Protein AF-R0LA01-F1 (afdb_monomer_lite)

pLDDT: mean 82.59, std 14.39, range [43.78, 97.62]

Secondary structure (DSSP, 8-state):
-----PPPPPSEE--SSS--EE-GGGTTTEEEEEETTEEEEEE-S--GGG-EEEEEEEE-TT-S-EEEEEEEEEE----

Radius of gyration: 13.81 Å; chains: 1; bounding box: 26×38×41 Å

InterPro domains:
  IPR013783 Immunoglobulin-like fold [G3DSA:2.60.40.10] (2-79)
  IPR036179 Immunoglobulin-like domain superfamily [SSF48726] (5-78)
  IPR039090 T-cell antigen CD7 [PTHR15343] (1-78)

Organism: Anas platyrhynchos (NCBI:txid8839)

Foldseek 3Di:
DDDPPDPDDDAWDDDPPDDIDGDPVQPPQWDWDDDPPDIDIGGHPDDQVNFDWAWDWDDDPPDPDTPTPPDTDGDGDDD

Sequence (79 aa):
LLKTHKQPEGVLCVSSQKALEIFPVFANRLEYSKEEKKLVITLHNLQQSDNDVYVCAAVLNNSFLFSVSQRGTMVMVKG

Structure (mmCIF, N/CA/C/O backbone):
data_AF-R0LA01-F1
#
_entry.id   AF-R0LA01-F1
#
loop_
_atom_site.group_PDB
_atom_site.id
_atom_site.type_symbol
_atom_site.label_atom_id
_atom_site.label_alt_id
_atom_site.label_comp_id
_atom_site.label_asym_id
_atom_site.label_entity_id
_atom_site.label_seq_id
_atom_site.pdbx_PDB_ins_code
_atom_site.Cartn_x
_atom_site.Cartn_y
_atom_site.Cartn_z
_atom_site.occupancy
_atom_site.B_iso_or_equiv
_atom_site.auth_seq_id
_atom_site.auth_comp_id
_atom_site.auth_asym_id
_atom_site.auth_atom_id
_atom_site.pdbx_PDB_model_num
ATOM 1 N N . LEU A 1 1 ? -2.772 -29.281 -9.236 1.00 45.53 1 LEU A N 1
ATOM 2 C CA . LEU A 1 1 ? -3.387 -28.338 -8.271 1.00 45.53 1 LEU A CA 1
ATOM 3 C C . LEU A 1 1 ? -3.818 -27.091 -9.031 1.00 45.53 1 LEU A C 1
ATOM 5 O O . LEU A 1 1 ? -2.955 -26.352 -9.488 1.00 45.53 1 LEU A O 1
ATOM 9 N N . LEU A 1 2 ? -5.124 -26.902 -9.235 1.00 43.78 2 LEU A N 1
ATOM 10 C CA . LEU A 1 2 ? -5.678 -25.675 -9.812 1.00 43.78 2 LEU A CA 1
ATOM 11 C C . LEU A 1 2 ? -5.534 -24.555 -8.774 1.00 43.78 2 LEU A C 1
ATOM 13 O O . LEU A 1 2 ? -6.216 -24.569 -7.754 1.00 43.78 2 LEU A O 1
ATOM 17 N N . LYS A 1 3 ? -4.606 -23.622 -9.000 1.00 52.16 3 LYS A N 1
ATOM 18 C CA . LYS A 1 3 ? -4.561 -22.365 -8.252 1.00 52.16 3 LYS A CA 1
ATOM 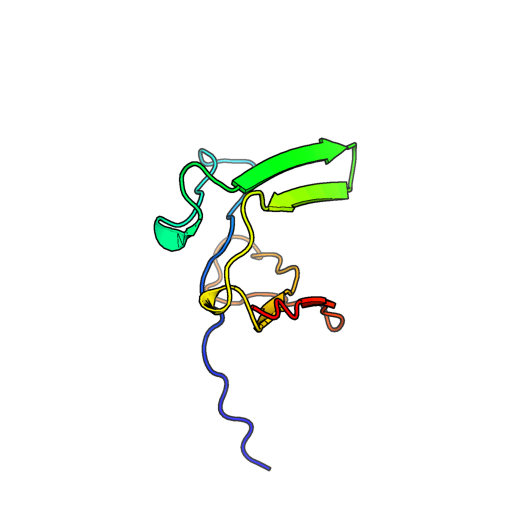19 C C . LYS A 1 3 ? -5.585 -21.439 -8.891 1.00 52.16 3 LYS A C 1
ATOM 21 O O . LYS A 1 3 ? -5.391 -21.003 -10.022 1.00 52.16 3 LYS A O 1
ATOM 26 N N . THR A 1 4 ? -6.684 -21.170 -8.199 1.00 51.38 4 THR A N 1
ATOM 27 C CA . THR A 1 4 ? -7.638 -20.147 -8.625 1.00 51.38 4 THR A CA 1
ATOM 28 C C . THR A 1 4 ? -6.919 -18.804 -8.540 1.00 51.38 4 THR A C 1
ATOM 30 O O . THR A 1 4 ? -6.681 -18.289 -7.450 1.00 51.38 4 THR A O 1
ATOM 33 N N . HIS A 1 5 ? -6.493 -18.266 -9.682 1.00 55.97 5 HIS A N 1
ATOM 34 C CA . HIS A 1 5 ? -5.934 -16.921 -9.757 1.00 55.97 5 HIS A CA 1
ATOM 35 C C . HIS A 1 5 ? -7.072 -15.923 -9.508 1.00 55.97 5 HIS A C 1
ATOM 37 O O . HIS A 1 5 ? -7.723 -15.477 -10.449 1.00 55.97 5 HIS A O 1
ATOM 43 N N . LYS A 1 6 ? -7.357 -15.597 -8.238 1.00 67.81 6 LYS A N 1
ATOM 44 C CA . LYS A 1 6 ? -8.169 -14.416 -7.923 1.00 67.81 6 LYS A CA 1
ATOM 45 C C . LYS A 1 6 ? -7.348 -13.206 -8.367 1.00 67.81 6 LYS A C 1
ATOM 47 O O . LYS A 1 6 ? -6.182 -13.083 -7.990 1.00 67.81 6 LYS A O 1
ATOM 52 N N . GLN A 1 7 ? -7.924 -12.368 -9.221 1.00 66.50 7 GLN A N 1
ATOM 53 C CA . GLN A 1 7 ? -7.272 -11.133 -9.633 1.00 66.50 7 GLN A CA 1
ATOM 54 C C . GLN A 1 7 ? -7.048 -10.267 -8.381 1.00 66.50 7 GLN A C 1
ATOM 56 O O . GLN A 1 7 ? -8.001 -10.089 -7.617 1.00 66.50 7 GLN A O 1
ATOM 61 N N . PRO A 1 8 ? -5.820 -9.778 -8.130 1.00 74.06 8 PRO A N 1
ATOM 62 C CA . PRO A 1 8 ? -5.563 -8.891 -7.005 1.00 74.06 8 PRO A CA 1
ATOM 63 C C . PRO A 1 8 ? -6.416 -7.628 -7.116 1.00 74.06 8 PRO A C 1
ATOM 65 O O . PRO A 1 8 ? -6.569 -7.075 -8.209 1.00 74.06 8 PRO A O 1
ATOM 68 N N . GLU A 1 9 ? -6.949 -7.168 -5.989 1.00 86.56 9 GLU A N 1
ATOM 69 C CA . GLU A 1 9 ? -7.614 -5.871 -5.915 1.00 86.56 9 GLU A CA 1
ATOM 70 C C . GLU A 1 9 ? -6.561 -4.756 -5.957 1.00 86.56 9 GLU A C 1
ATOM 72 O O . GLU A 1 9 ? -5.459 -4.880 -5.415 1.00 86.56 9 GLU A O 1
ATOM 77 N N . GLY A 1 10 ? -6.870 -3.679 -6.675 1.00 88.12 10 GLY A N 1
ATOM 78 C CA . GLY A 1 10 ? -5.949 -2.564 -6.828 1.00 88.12 10 GLY A CA 1
ATOM 79 C C . GLY A 1 10 ? -5.859 -1.730 -5.553 1.00 88.12 10 GLY A C 1
ATOM 80 O O . GLY A 1 10 ? -6.873 -1.403 -4.945 1.00 88.12 10 GLY A O 1
ATOM 81 N N . VAL A 1 11 ? -4.635 -1.360 -5.175 1.00 92.62 11 VAL A N 1
ATOM 82 C CA . VAL A 1 11 ? -4.360 -0.445 -4.054 1.00 92.62 11 VAL A CA 1
ATOM 83 C C . VAL A 1 11 ? -3.902 0.911 -4.591 1.00 92.62 11 VAL A C 1
ATOM 85 O O . VAL A 1 11 ? -4.523 1.945 -4.347 1.00 92.62 11 VAL A O 1
ATOM 88 N N . LEU A 1 12 ? -2.834 0.881 -5.390 1.00 91.50 12 LEU A N 1
ATOM 89 C CA . LEU A 1 12 ? -2.210 2.029 -6.036 1.00 91.50 12 LEU A CA 1
ATOM 90 C C . LEU A 1 12 ? -1.669 1.603 -7.404 1.00 91.50 12 LEU A C 1
ATOM 92 O O . LEU A 1 12 ? -0.966 0.595 -7.497 1.00 91.50 12 LEU A O 1
ATOM 96 N N . CYS A 1 13 ? -1.933 2.387 -8.449 1.00 87.50 13 CYS A N 1
ATOM 97 C CA . CYS A 1 13 ? -1.277 2.251 -9.746 1.00 87.50 13 CYS A CA 1
ATOM 98 C C . CYS A 1 13 ? -0.422 3.490 -10.040 1.00 87.50 13 CYS A C 1
ATOM 100 O O . CYS A 1 13 ? -0.912 4.621 -10.033 1.00 87.50 13 CYS A O 1
ATOM 102 N N . VAL A 1 14 ? 0.864 3.268 -10.323 1.00 81.56 14 VAL A N 1
ATOM 103 C CA . VAL A 1 14 ? 1.810 4.314 -10.731 1.00 81.56 14 VAL A CA 1
ATOM 104 C C . VAL A 1 14 ? 2.287 4.000 -12.145 1.00 81.56 14 VAL A C 1
ATOM 106 O O . VAL A 1 14 ? 2.883 2.952 -12.385 1.00 81.56 14 VAL A O 1
ATOM 109 N N . SER A 1 15 ? 2.049 4.914 -13.084 1.00 77.25 15 SER A N 1
ATOM 110 C CA . SER A 1 15 ? 2.526 4.820 -14.466 1.00 77.25 15 SER A CA 1
ATOM 111 C C . SER A 1 15 ? 3.471 5.978 -14.775 1.00 77.25 15 SER A C 1
ATOM 113 O O . SER A 1 15 ? 3.337 7.061 -14.217 1.00 77.25 15 SER A O 1
ATOM 115 N N . SER A 1 16 ? 4.426 5.769 -15.684 1.00 71.19 16 SER A N 1
ATOM 116 C CA . SER A 1 16 ? 5.241 6.864 -16.226 1.00 71.19 16 SER A CA 1
ATOM 117 C C . SER A 1 16 ? 4.471 7.759 -17.202 1.00 71.19 16 SER A C 1
ATOM 119 O O . SER A 1 16 ? 4.914 8.871 -17.469 1.00 71.19 16 SER A O 1
ATOM 121 N N . GLN A 1 17 ? 3.355 7.272 -17.754 1.00 68.56 17 GLN A N 1
ATOM 122 C CA . GLN A 1 17 ? 2.595 7.944 -18.815 1.00 68.56 17 GLN A CA 1
ATOM 123 C C . GLN A 1 17 ? 1.231 8.464 -18.353 1.00 68.56 17 GLN A C 1
ATOM 125 O O . GLN A 1 17 ? 0.701 9.394 -18.955 1.00 68.56 17 GLN A O 1
ATOM 130 N N . LYS A 1 18 ? 0.638 7.858 -17.319 1.00 66.00 18 LYS A N 1
ATOM 131 C CA . LYS A 1 18 ? -0.664 8.262 -16.772 1.00 66.00 18 LYS A CA 1
ATOM 132 C C . LYS A 1 18 ? -0.511 8.909 -15.403 1.00 66.00 18 LYS A C 1
ATOM 134 O O . LYS A 1 18 ? 0.463 8.659 -14.696 1.00 66.00 18 LYS A O 1
ATOM 139 N N . ALA A 1 19 ? -1.518 9.698 -15.034 1.00 67.88 19 ALA A N 1
ATOM 140 C CA . ALA A 1 19 ? -1.687 10.147 -13.663 1.00 67.88 19 ALA A CA 1
ATOM 141 C C . ALA A 1 19 ? -1.775 8.942 -12.710 1.00 67.88 19 ALA A C 1
ATOM 143 O O . ALA A 1 19 ? -2.232 7.861 -13.085 1.00 67.88 19 ALA A O 1
ATOM 144 N N . LEU A 1 20 ? -1.314 9.161 -11.484 1.00 84.62 20 LEU A N 1
ATOM 145 C CA . LEU A 1 20 ? -1.480 8.252 -10.358 1.00 84.62 20 LEU A CA 1
ATOM 146 C C . LEU A 1 20 ? -2.954 7.865 -10.172 1.00 84.62 20 L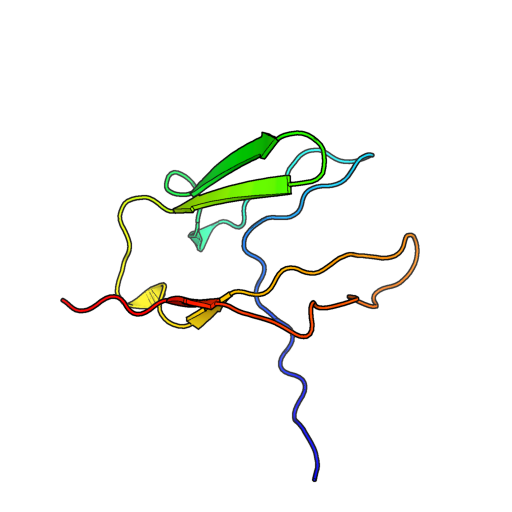EU A C 1
ATOM 148 O O . LEU A 1 20 ? -3.818 8.740 -10.190 1.00 84.62 20 LEU A O 1
ATOM 152 N N . GLU A 1 21 ? -3.220 6.590 -9.892 1.00 89.06 21 GLU A N 1
ATOM 153 C CA . GLU A 1 21 ? -4.546 6.117 -9.489 1.00 89.06 21 GLU A CA 1
ATOM 154 C C . GLU A 1 21 ? -4.476 5.460 -8.102 1.00 89.06 21 GLU A C 1
ATOM 156 O O . GLU A 1 21 ? -3.880 4.394 -7.936 1.00 89.06 21 GLU A O 1
ATOM 161 N N . ILE A 1 22 ? -5.071 6.112 -7.097 1.00 92.69 22 ILE A N 1
ATOM 162 C CA . ILE A 1 22 ? -5.348 5.519 -5.780 1.00 92.69 22 ILE A CA 1
ATOM 163 C C . ILE A 1 22 ? -6.752 4.923 -5.848 1.00 92.69 22 ILE A C 1
ATOM 165 O O . ILE A 1 22 ? -7.701 5.622 -6.209 1.00 92.69 22 ILE A O 1
ATOM 169 N N . PHE A 1 23 ? -6.901 3.647 -5.493 1.00 92.88 23 PHE A N 1
ATOM 170 C CA . PHE A 1 23 ? -8.204 2.990 -5.560 1.00 92.88 23 PHE A CA 1
ATOM 171 C C . PHE A 1 23 ? -9.157 3.527 -4.476 1.00 92.88 23 PHE A C 1
ATOM 173 O O . PHE A 1 23 ? -8.709 3.809 -3.361 1.00 92.88 23 PHE A O 1
ATOM 180 N N . PRO A 1 24 ? -10.475 3.642 -4.751 1.00 94.19 24 PRO A N 1
ATOM 181 C CA . PRO A 1 24 ? -11.409 4.371 -3.886 1.00 94.19 24 PRO A CA 1
ATOM 182 C C . PRO A 1 24 ? -11.437 3.931 -2.417 1.00 94.19 24 PRO A C 1
ATOM 184 O O . PRO A 1 24 ? -11.570 4.771 -1.534 1.00 94.19 24 PRO A O 1
ATOM 187 N N . VAL A 1 25 ? -11.262 2.636 -2.133 1.00 94.50 25 VAL A N 1
ATOM 188 C CA . VAL A 1 25 ? -11.269 2.093 -0.757 1.00 94.50 25 VAL A CA 1
ATOM 189 C C . VAL A 1 25 ? -10.080 2.571 0.096 1.00 94.50 25 VAL A C 1
ATOM 191 O O . VAL A 1 25 ? -10.133 2.547 1.327 1.00 94.50 25 VAL A O 1
ATOM 194 N N . PHE A 1 26 ? -9.023 3.059 -0.556 1.00 95.81 26 PHE A N 1
ATOM 195 C CA . PHE A 1 26 ? -7.827 3.622 0.069 1.00 95.81 26 PHE A CA 1
ATOM 196 C C . PHE A 1 26 ? -7.762 5.153 -0.044 1.00 95.81 26 PHE A C 1
ATOM 198 O O . PHE A 1 26 ? -6.820 5.772 0.461 1.00 95.81 26 PHE A O 1
ATOM 205 N N . ALA A 1 27 ? -8.752 5.783 -0.688 1.00 92.44 27 ALA A N 1
ATOM 206 C CA . ALA A 1 27 ? -8.793 7.229 -0.852 1.00 92.44 27 ALA A CA 1
ATOM 207 C C . ALA A 1 27 ? -8.755 7.937 0.512 1.00 92.44 27 ALA A C 1
ATOM 209 O O . ALA A 1 27 ? -9.347 7.479 1.490 1.00 92.44 27 ALA A O 1
ATOM 210 N N . ASN A 1 28 ? -8.040 9.062 0.577 1.00 94.81 28 ASN A N 1
ATOM 211 C CA . ASN A 1 28 ? -7.842 9.885 1.780 1.00 94.81 28 ASN A CA 1
ATOM 212 C C . ASN A 1 28 ? -7.098 9.208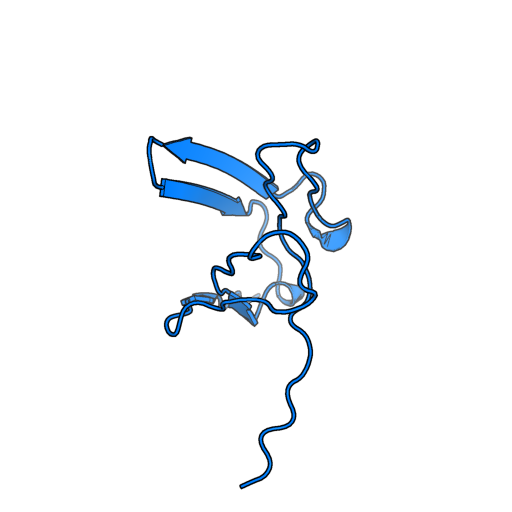 2.948 1.00 94.81 28 ASN A C 1
ATOM 214 O O . ASN A 1 28 ? -6.907 9.842 3.983 1.00 94.81 28 ASN A O 1
ATOM 218 N N . ARG A 1 29 ? -6.675 7.946 2.808 1.00 97.00 29 ARG A N 1
ATOM 219 C CA . ARG A 1 29 ? -5.882 7.222 3.815 1.00 97.00 29 ARG A CA 1
ATOM 220 C C . ARG A 1 29 ? -4.530 6.755 3.291 1.00 97.00 29 ARG A C 1
ATOM 222 O O . ARG A 1 29 ? -3.649 6.467 4.090 1.00 97.00 29 ARG A O 1
ATOM 229 N N . LEU A 1 30 ? -4.361 6.658 1.975 1.00 96.19 30 LEU A N 1
ATOM 230 C CA . LEU A 1 30 ? -3.122 6.210 1.357 1.00 96.19 30 LEU A CA 1
ATOM 231 C C . LEU A 1 30 ? -2.301 7.387 0.836 1.00 96.19 30 LEU A C 1
ATOM 233 O O . LEU A 1 30 ? -2.762 8.178 0.016 1.00 96.19 30 LEU A O 1
ATOM 237 N N . GLU A 1 31 ? -1.053 7.437 1.276 1.00 94.75 31 GLU A N 1
ATOM 238 C CA . GLU A 1 31 ? -0.003 8.293 0.744 1.00 94.75 31 GLU A CA 1
ATOM 239 C C . GLU A 1 31 ? 1.064 7.434 0.067 1.00 94.75 31 GLU A C 1
ATOM 241 O O . GLU A 1 31 ? 1.233 6.247 0.365 1.00 94.75 31 GLU A O 1
ATOM 246 N N . TYR A 1 32 ? 1.813 8.039 -0.848 1.00 91.44 32 TYR A N 1
ATOM 247 C CA . TYR A 1 32 ? 2.936 7.374 -1.488 1.00 91.44 32 TYR A CA 1
ATOM 248 C C . TYR A 1 32 ? 4.085 8.350 -1.718 1.00 91.44 32 TYR A C 1
ATOM 250 O O . TYR A 1 32 ? 3.878 9.547 -1.928 1.00 91.44 32 TYR A O 1
ATOM 258 N N . SER A 1 33 ? 5.300 7.819 -1.737 1.00 89.62 33 SER A N 1
ATOM 259 C CA . SER A 1 33 ? 6.486 8.535 -2.192 1.00 89.62 33 SER A CA 1
ATOM 260 C C . SER A 1 33 ? 7.309 7.647 -3.121 1.00 89.62 33 SER A C 1
ATOM 262 O O . SER A 1 33 ? 7.291 6.415 -3.037 1.00 89.62 33 SER A O 1
ATOM 264 N N . LYS A 1 34 ? 8.024 8.279 -4.053 1.00 86.94 34 LYS A N 1
ATOM 265 C CA . LYS A 1 34 ? 8.976 7.598 -4.929 1.00 86.94 34 LYS A CA 1
ATOM 266 C C . LYS A 1 34 ? 10.388 8.016 -4.544 1.00 86.94 34 LYS A C 1
ATOM 268 O O . LYS A 1 34 ? 10.813 9.129 -4.835 1.00 86.94 34 LYS A O 1
ATOM 273 N N . GLU A 1 35 ? 11.103 7.098 -3.913 1.00 87.25 35 GLU A N 1
ATOM 274 C CA . GLU A 1 35 ? 12.498 7.240 -3.504 1.00 87.25 35 GLU A CA 1
ATOM 275 C C . GLU A 1 35 ? 13.362 6.475 -4.513 1.00 87.25 35 GLU A C 1
ATOM 277 O O . GLU A 1 35 ? 13.523 5.261 -4.418 1.00 87.25 35 GLU A O 1
ATOM 282 N N . GLU A 1 36 ? 13.877 7.159 -5.537 1.00 85.56 36 GLU A N 1
ATOM 283 C CA . GLU A 1 36 ? 14.654 6.538 -6.623 1.00 85.56 36 GLU A CA 1
ATOM 284 C C . GLU A 1 36 ? 13.917 5.361 -7.313 1.00 85.56 36 GLU A C 1
ATOM 286 O O . GLU A 1 36 ? 12.988 5.563 -8.103 1.00 85.56 36 GLU A O 1
ATOM 291 N N . LYS A 1 37 ? 14.347 4.119 -7.030 1.00 83.75 37 LYS A N 1
ATOM 292 C CA . LYS A 1 37 ? 13.797 2.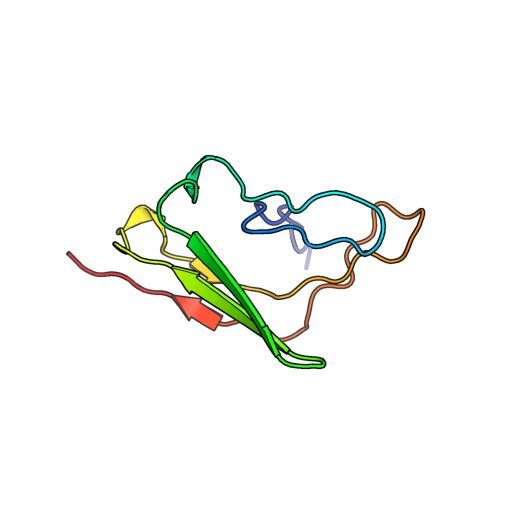850 -7.540 1.00 83.75 37 LYS A CA 1
ATOM 293 C C . LYS A 1 37 ? 12.812 2.187 -6.568 1.00 83.75 37 LYS A C 1
ATOM 295 O O . LYS A 1 37 ? 12.362 1.073 -6.825 1.00 83.75 37 LYS A O 1
ATOM 300 N N . LYS A 1 38 ? 12.488 2.846 -5.457 1.00 86.44 38 LYS A N 1
ATOM 301 C CA . LYS A 1 38 ? 11.611 2.355 -4.397 1.00 86.44 38 LYS A CA 1
ATOM 302 C C . LYS A 1 38 ? 10.317 3.163 -4.389 1.00 86.44 38 LYS A C 1
ATOM 304 O O . LYS A 1 38 ? 10.328 4.390 -4.366 1.00 86.44 38 LYS A O 1
ATOM 309 N N . LEU A 1 39 ? 9.196 2.452 -4.405 1.00 86.88 39 LEU A N 1
ATOM 310 C CA . LEU A 1 39 ? 7.884 3.016 -4.117 1.00 86.88 39 LEU A CA 1
ATOM 311 C C . LEU A 1 39 ? 7.588 2.747 -2.642 1.00 86.88 39 LEU A C 1
ATOM 313 O O . LEU A 1 39 ? 7.593 1.591 -2.220 1.00 86.88 39 LEU A O 1
ATOM 317 N N . VAL A 1 40 ? 7.369 3.803 -1.868 1.00 91.50 40 VAL A N 1
ATOM 318 C CA . VAL A 1 40 ? 6.926 3.710 -0.477 1.00 91.50 40 VAL A CA 1
ATOM 319 C C . VAL A 1 40 ? 5.442 4.022 -0.448 1.00 91.50 40 VAL A C 1
ATOM 321 O O . VAL A 1 40 ? 5.005 5.003 -1.043 1.00 91.50 40 VAL A O 1
ATOM 324 N N . ILE A 1 41 ? 4.677 3.168 0.222 1.00 93.31 41 ILE A N 1
ATOM 325 C CA . ILE A 1 41 ? 3.241 3.335 0.426 1.00 93.31 41 ILE A CA 1
ATOM 326 C C . ILE A 1 41 ? 3.022 3.445 1.930 1.00 93.31 41 ILE A C 1
ATOM 328 O O . ILE A 1 41 ? 3.457 2.568 2.679 1.00 93.31 41 ILE A O 1
ATOM 332 N N . THR A 1 42 ? 2.338 4.502 2.351 1.00 95.88 42 THR A N 1
ATOM 333 C CA . THR A 1 42 ? 1.924 4.712 3.737 1.00 95.88 42 THR A CA 1
ATOM 334 C C . THR A 1 42 ? 0.406 4.648 3.784 1.00 95.88 42 THR A C 1
ATOM 336 O O . THR A 1 42 ? -0.270 5.480 3.186 1.00 95.88 42 THR A O 1
ATOM 339 N N . LEU A 1 43 ? -0.138 3.646 4.476 1.00 96.75 43 LEU A N 1
ATOM 340 C CA . LEU A 1 43 ? -1.574 3.515 4.703 1.00 96.75 43 LEU A CA 1
ATOM 341 C C . LEU A 1 43 ? -1.902 3.959 6.131 1.00 96.75 43 LEU A C 1
ATOM 343 O O . LEU A 1 43 ? -1.557 3.287 7.101 1.00 96.75 43 LEU A O 1
ATOM 347 N N . HIS A 1 44 ? -2.555 5.109 6.243 1.00 97.62 44 HIS A N 1
ATOM 348 C CA . HIS A 1 44 ? -3.010 5.702 7.494 1.00 97.62 44 HIS A CA 1
ATOM 349 C C . HIS A 1 44 ? -4.357 5.130 7.928 1.00 97.62 44 HIS A C 1
ATOM 351 O O . HIS A 1 44 ? -5.134 4.631 7.114 1.00 97.62 44 HIS A O 1
ATOM 357 N N . ASN A 1 45 ? -4.664 5.260 9.222 1.00 96.44 45 ASN A N 1
ATOM 358 C CA . ASN A 1 45 ? -5.949 4.852 9.797 1.00 96.44 45 ASN A CA 1
ATOM 359 C C . ASN A 1 45 ? -6.348 3.426 9.363 1.00 96.44 45 ASN A C 1
ATOM 361 O O . ASN A 1 45 ? -7.393 3.237 8.738 1.00 96.44 45 ASN A O 1
ATOM 365 N N . LEU A 1 46 ? -5.453 2.460 9.605 1.00 95.88 46 LEU A N 1
ATOM 366 C CA . LEU A 1 46 ? -5.639 1.046 9.272 1.00 95.88 46 LEU A CA 1
ATOM 367 C C . LEU A 1 46 ? -6.933 0.492 9.883 1.00 95.88 46 LEU A C 1
ATOM 369 O O . LEU A 1 46 ? -7.256 0.767 11.037 1.00 95.88 46 LEU A O 1
ATOM 373 N N . GLN A 1 47 ? -7.647 -0.320 9.111 1.00 95.88 47 GLN A N 1
ATOM 374 C CA . GLN A 1 47 ? -8.932 -0.916 9.473 1.00 95.88 47 GLN A CA 1
ATOM 375 C C . GLN A 1 47 ? -8.851 -2.439 9.375 1.00 95.88 47 GLN A C 1
ATOM 377 O O . GLN A 1 47 ? -8.036 -2.980 8.635 1.00 95.88 47 GLN A O 1
ATOM 382 N N . GLN A 1 48 ? -9.734 -3.157 10.073 1.00 96.38 48 GLN A N 1
ATOM 383 C CA . GLN A 1 48 ? -9.770 -4.625 10.002 1.00 96.38 48 GLN A CA 1
ATOM 384 C C . GLN A 1 48 ? -10.034 -5.151 8.575 1.00 96.38 48 GLN A C 1
ATOM 386 O O . GLN A 1 48 ? -9.618 -6.256 8.238 1.00 96.38 48 GLN A O 1
ATOM 391 N N . SER A 1 49 ? -10.694 -4.360 7.724 1.00 94.25 49 SER A N 1
ATOM 392 C CA . SER A 1 49 ? -10.900 -4.665 6.302 1.00 94.25 49 SER A CA 1
ATOM 393 C C . SER A 1 49 ? -9.633 -4.547 5.450 1.00 94.25 49 SER A C 1
ATOM 395 O O . SER A 1 49 ? -9.631 -5.044 4.332 1.00 94.25 49 SER A O 1
ATOM 397 N N . ASP A 1 50 ? -8.567 -3.923 5.960 1.00 95.31 50 ASP A N 1
ATOM 398 C CA . ASP A 1 50 ? -7.267 -3.826 5.282 1.00 95.31 50 ASP A CA 1
ATOM 399 C C . ASP A 1 50 ? -6.412 -5.103 5.498 1.00 95.31 50 ASP A C 1
ATOM 401 O O . ASP A 1 50 ? -5.237 -5.150 5.142 1.00 95.31 50 ASP A O 1
ATOM 405 N N . ASN A 1 51 ? -6.973 -6.150 6.117 1.00 95.62 51 ASN A N 1
ATOM 406 C CA . ASN A 1 51 ? -6.285 -7.418 6.354 1.00 95.62 51 ASN A CA 1
ATOM 407 C C . ASN A 1 51 ? -6.124 -8.215 5.058 1.00 95.62 51 ASN A C 1
ATOM 409 O O . ASN A 1 51 ? -7.066 -8.873 4.618 1.00 95.62 51 ASN A O 1
ATOM 413 N N . ASP A 1 52 ? -4.921 -8.218 4.489 1.00 94.25 52 ASP A N 1
ATOM 414 C 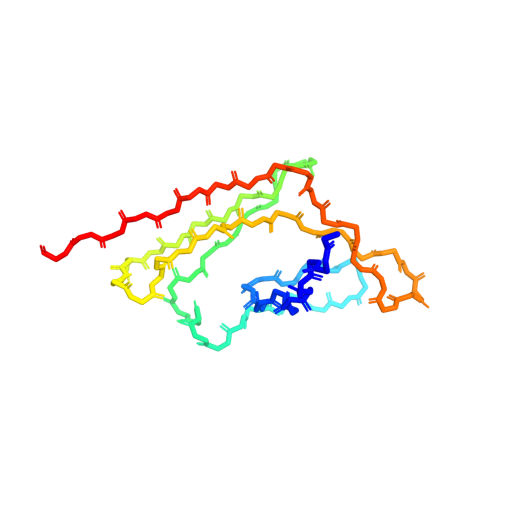CA . ASP A 1 52 ? -4.582 -9.039 3.325 1.00 94.25 52 ASP A CA 1
ATOM 415 C C . ASP A 1 52 ? -3.054 -9.194 3.159 1.00 94.25 52 ASP A C 1
ATOM 417 O O . ASP A 1 52 ? -2.245 -8.700 3.954 1.00 94.25 52 ASP A O 1
ATOM 421 N N . VAL A 1 53 ? -2.643 -9.896 2.104 1.00 92.50 53 VAL A N 1
ATOM 422 C CA . VAL A 1 53 ? -1.271 -9.961 1.611 1.00 92.50 53 VAL A CA 1
ATOM 423 C C . VAL A 1 53 ? -1.083 -8.930 0.500 1.00 92.50 53 VAL A C 1
ATOM 425 O O . VAL A 1 53 ? -1.552 -9.093 -0.624 1.00 92.50 53 VAL A O 1
ATOM 428 N N . TYR A 1 54 ? -0.308 -7.893 0.793 1.00 93.00 54 TYR A N 1
ATOM 429 C CA . TYR A 1 54 ? 0.025 -6.837 -0.153 1.00 93.00 54 TYR A CA 1
ATOM 430 C C . TYR A 1 54 ? 1.224 -7.248 -1.003 1.00 93.00 54 TYR A C 1
ATOM 432 O O . TYR A 1 54 ? 2.267 -7.654 -0.484 1.00 93.00 54 TYR A O 1
ATOM 440 N N . VAL A 1 55 ? 1.094 -7.127 -2.322 1.00 90.62 55 VAL A N 1
ATOM 441 C CA . VAL A 1 55 ? 2.127 -7.505 -3.294 1.00 90.62 55 VAL A CA 1
ATOM 442 C C . VAL A 1 55 ? 2.433 -6.338 -4.225 1.00 90.62 55 VAL A C 1
ATOM 444 O O . VAL A 1 55 ? 1.533 -5.640 -4.685 1.00 90.62 55 VAL A O 1
ATOM 447 N N . CYS A 1 56 ? 3.708 -6.144 -4.554 1.00 87.44 56 CYS A N 1
ATOM 448 C CA . CYS A 1 56 ? 4.083 -5.228 -5.628 1.00 87.44 56 CYS A CA 1
ATOM 449 C C . CYS A 1 56 ? 3.892 -5.931 -6.973 1.00 87.44 56 CYS A C 1
ATOM 451 O O . CYS A 1 56 ? 4.387 -7.043 -7.159 1.00 87.44 56 CYS A O 1
ATOM 453 N N . ALA A 1 57 ? 3.228 -5.282 -7.924 1.00 83.69 57 ALA A N 1
ATOM 454 C CA . ALA A 1 57 ? 3.084 -5.785 -9.284 1.00 83.69 57 ALA A CA 1
ATOM 455 C C . ALA A 1 57 ? 3.589 -4.751 -10.293 1.00 83.69 57 ALA A C 1
ATOM 457 O O . ALA A 1 57 ? 3.360 -3.553 -10.136 1.00 83.69 57 ALA A O 1
ATOM 458 N N . ALA A 1 58 ? 4.267 -5.222 -11.336 1.00 79.06 58 ALA A N 1
ATOM 459 C CA . ALA A 1 58 ? 4.661 -4.414 -12.480 1.00 79.06 58 ALA A CA 1
ATOM 460 C C . ALA A 1 58 ? 3.822 -4.806 -13.698 1.00 79.06 58 ALA A C 1
ATOM 462 O O . ALA A 1 58 ? 3.687 -5.989 -14.018 1.00 79.06 58 ALA A O 1
ATOM 463 N N . VAL A 1 59 ? 3.275 -3.808 -14.389 1.00 70.81 59 VAL A N 1
ATOM 464 C CA . VAL A 1 59 ? 2.607 -4.001 -15.679 1.00 70.81 59 VAL A CA 1
ATOM 465 C C . VAL A 1 59 ? 3.647 -3.829 -16.776 1.00 70.81 59 VAL A C 1
ATOM 467 O O . VAL A 1 59 ? 4.297 -2.787 -16.864 1.00 70.81 59 VAL A O 1
ATOM 470 N N . LEU A 1 60 ? 3.815 -4.849 -17.614 1.00 65.44 60 LEU A N 1
ATOM 471 C CA . LEU A 1 60 ? 4.599 -4.728 -18.840 1.00 65.44 60 LEU A CA 1
ATOM 472 C C . LEU A 1 60 ? 3.701 -4.090 -19.907 1.00 65.44 60 LEU A C 1
ATOM 474 O O . LEU A 1 60 ? 2.616 -4.607 -20.191 1.00 65.44 60 LEU A O 1
ATOM 478 N N . ASN A 1 61 ? 4.139 -2.949 -20.452 1.00 56.47 61 ASN A N 1
ATOM 479 C CA . ASN A 1 61 ? 3.382 -2.143 -21.417 1.00 56.47 61 ASN A CA 1
ATOM 480 C C . ASN A 1 61 ? 2.718 -3.013 -22.507 1.00 56.47 61 ASN A C 1
ATOM 482 O O . ASN A 1 61 ? 3.361 -3.893 -23.075 1.00 56.47 61 ASN A O 1
ATOM 486 N N . ASN A 1 62 ? 1.445 -2.723 -22.807 1.00 55.25 62 ASN A N 1
ATOM 487 C CA . ASN A 1 62 ? 0.569 -3.410 -23.775 1.00 55.25 62 ASN A CA 1
ATOM 488 C C . ASN A 1 62 ? 0.112 -4.843 -23.444 1.00 55.25 62 ASN A C 1
ATOM 490 O O . ASN A 1 62 ? -0.486 -5.494 -24.300 1.00 55.25 62 ASN A O 1
ATOM 494 N N . SER A 1 63 ? 0.299 -5.330 -22.216 1.00 57.56 63 SER A N 1
ATOM 495 C CA . SER A 1 63 ? -0.278 -6.610 -21.785 1.00 57.56 63 SER A CA 1
ATOM 496 C C . SER A 1 63 ? -1.191 -6.445 -20.569 1.00 57.56 63 SER A C 1
ATOM 498 O O . SER A 1 63 ? -0.910 -5.658 -19.670 1.00 57.56 63 SER A O 1
ATOM 500 N N . PHE A 1 64 ? -2.266 -7.237 -20.505 1.00 59.38 64 PHE A N 1
ATOM 501 C CA . PHE A 1 64 ? -3.067 -7.427 -19.284 1.00 59.38 64 PHE A CA 1
ATOM 502 C C . PHE A 1 64 ? -2.351 -8.323 -18.251 1.00 59.38 64 PHE A C 1
ATOM 504 O O . PHE A 1 64 ? -2.962 -8.794 -17.294 1.00 59.38 64 PHE A O 1
ATOM 511 N N . LEU A 1 65 ? -1.063 -8.614 -18.467 1.00 61.84 65 LEU A N 1
ATOM 512 C CA . LEU A 1 65 ? -0.279 -9.518 -17.642 1.00 61.84 65 LEU A CA 1
ATOM 513 C C . LEU A 1 65 ? 0.467 -8.714 -16.579 1.00 61.84 65 LEU A C 1
ATOM 515 O O . LEU A 1 65 ? 1.371 -7.927 -16.866 1.00 61.84 65 LEU A O 1
ATOM 519 N N . PHE A 1 66 ? 0.088 -8.947 -15.328 1.00 68.94 66 PHE A N 1
ATOM 520 C CA . PHE A 1 66 ? 0.804 -8.434 -14.173 1.00 68.94 66 PHE A CA 1
ATOM 521 C C . PHE A 1 66 ? 1.993 -9.345 -13.875 1.00 68.94 66 PHE A C 1
ATOM 523 O O . PHE A 1 66 ? 1.823 -10.527 -13.572 1.00 68.94 66 PHE A O 1
ATOM 530 N N . SER A 1 67 ? 3.202 -8.790 -13.900 1.00 71.25 67 SER A N 1
ATOM 531 C CA . SER A 1 67 ? 4.343 -9.417 -13.243 1.00 71.25 67 SER A CA 1
ATOM 532 C C . SER A 1 67 ? 4.244 -9.113 -11.753 1.00 71.25 67 SER A C 1
ATOM 534 O O . SER A 1 67 ? 4.688 -8.062 -11.288 1.00 71.25 67 SER A O 1
ATOM 536 N N . VAL A 1 68 ? 3.620 -10.017 -11.004 1.00 71.56 68 VAL A N 1
ATOM 537 C CA . VAL A 1 68 ? 3.495 -9.903 -9.548 1.00 71.56 68 VAL A CA 1
ATOM 538 C C . VAL A 1 68 ? 4.805 -10.344 -8.896 1.00 71.56 68 VAL A C 1
ATOM 540 O O . VAL A 1 68 ? 5.378 -11.373 -9.259 1.00 71.56 68 VAL A O 1
ATOM 543 N N . SER A 1 69 ? 5.290 -9.567 -7.931 1.00 74.56 69 SER A N 1
ATOM 544 C CA . SER A 1 69 ? 6.400 -9.960 -7.066 1.00 74.56 69 SER A CA 1
ATOM 545 C C . SER A 1 69 ? 6.105 -11.321 -6.437 1.00 74.56 69 SER A C 1
ATOM 547 O O . SER A 1 69 ? 5.026 -11.548 -5.896 1.00 74.56 69 SER A O 1
ATOM 549 N N . GLN A 1 70 ? 7.093 -12.217 -6.434 1.00 71.75 70 GLN A N 1
ATOM 550 C CA . GLN A 1 70 ? 6.974 -13.498 -5.725 1.00 71.75 70 GLN A CA 1
ATOM 551 C C . GLN A 1 70 ? 6.909 -13.326 -4.197 1.00 71.75 70 GLN A C 1
ATOM 553 O O . GLN A 1 70 ? 6.653 -14.289 -3.479 1.00 71.75 70 GLN A O 1
ATOM 558 N N . ARG A 1 71 ? 7.166 -12.112 -3.694 1.00 85.00 71 ARG A N 1
ATOM 559 C CA . ARG A 1 71 ? 7.119 -11.749 -2.276 1.00 85.00 71 ARG A CA 1
ATOM 560 C C . ARG A 1 71 ? 5.994 -10.752 -2.023 1.00 85.00 71 ARG A C 1
ATOM 562 O O . ARG A 1 71 ? 5.880 -9.765 -2.754 1.00 85.00 71 ARG A O 1
ATOM 569 N N . GLY A 1 72 ? 5.230 -10.999 -0.966 1.00 89.31 72 GLY A N 1
ATOM 570 C CA . GLY A 1 72 ? 4.226 -10.088 -0.426 1.00 89.31 72 GLY A CA 1
ATOM 571 C C . GLY A 1 72 ? 4.407 -9.890 1.074 1.00 89.31 72 GLY A C 1
ATOM 572 O O . GLY A 1 72 ? 5.142 -10.638 1.722 1.00 89.31 72 GLY A O 1
ATOM 573 N N . THR A 1 73 ? 3.720 -8.890 1.608 1.00 93.81 73 THR A N 1
ATOM 574 C CA . THR A 1 73 ? 3.708 -8.550 3.030 1.00 93.81 73 THR A CA 1
ATOM 575 C C . THR A 1 73 ? 2.305 -8.767 3.571 1.00 93.81 73 THR A C 1
ATOM 577 O O . THR A 1 73 ? 1.354 -8.171 3.075 1.00 93.81 73 THR A O 1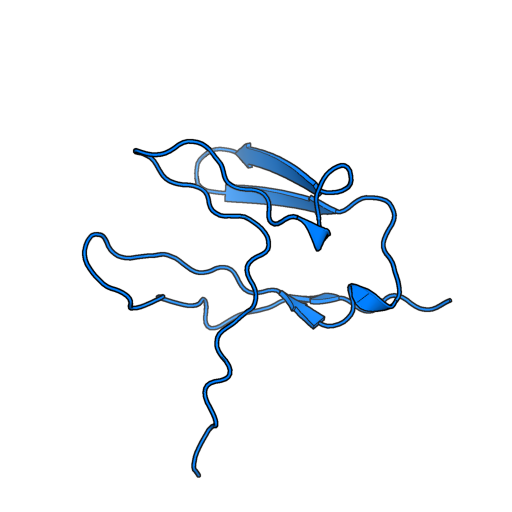
ATOM 580 N N . MET A 1 74 ? 2.172 -9.614 4.590 1.00 94.81 74 MET A N 1
ATOM 581 C CA . MET A 1 74 ? 0.911 -9.769 5.312 1.00 94.81 74 MET A CA 1
ATOM 582 C C . MET A 1 74 ? 0.705 -8.572 6.239 1.00 94.81 74 MET A C 1
ATOM 584 O O . MET A 1 74 ? 1.568 -8.278 7.067 1.00 94.81 74 MET A O 1
ATOM 588 N N . VAL A 1 75 ? -0.442 -7.912 6.115 1.00 95.25 75 VAL A N 1
ATOM 589 C CA . VAL A 1 75 ? -0.897 -6.873 7.041 1.00 95.25 75 VAL A CA 1
ATOM 590 C C . VAL A 1 75 ? -2.041 -7.448 7.865 1.00 95.25 75 VAL A C 1
ATOM 592 O O . VAL A 1 75 ? -2.990 -8.006 7.322 1.00 95.25 75 VAL A O 1
ATOM 595 N N . MET A 1 76 ? -1.930 -7.342 9.190 1.00 96.81 76 MET A N 1
ATOM 596 C CA . MET A 1 76 ? -2.958 -7.798 10.119 1.00 96.81 76 MET A CA 1
ATOM 597 C C . MET A 1 76 ? -3.251 -6.707 11.146 1.00 96.81 76 MET A C 1
ATOM 599 O O . MET A 1 76 ? -2.430 -6.392 12.004 1.00 96.81 76 MET A O 1
ATOM 603 N N . VAL A 1 77 ? -4.455 -6.168 11.058 1.00 95.94 77 VAL A N 1
ATOM 604 C CA . VAL A 1 77 ? -5.059 -5.177 11.935 1.00 95.94 77 VAL A CA 1
ATOM 605 C C . VAL A 1 77 ? -6.031 -5.910 12.854 1.00 95.94 77 VAL A C 1
ATOM 607 O O . VAL A 1 77 ? -6.917 -6.645 12.401 1.00 95.94 77 VAL A O 1
ATOM 610 N N . LYS A 1 78 ? -5.837 -5.736 14.162 1.00 93.00 78 LYS A N 1
ATOM 611 C CA . LYS A 1 78 ? -6.739 -6.229 15.207 1.00 93.00 78 LYS A CA 1
ATOM 612 C C . LYS A 1 78 ? -7.447 -5.033 15.838 1.00 93.00 78 LYS A C 1
ATOM 614 O O . LYS A 1 78 ? -6.809 -4.000 16.031 1.00 93.00 78 LYS A O 1
ATOM 619 N N . GLY A 1 79 ? -8.742 -5.194 16.100 1.00 77.38 79 GLY A N 1
ATOM 620 C CA . GLY A 1 79 ? -9.534 -4.268 16.913 1.00 77.38 79 GLY A CA 1
ATOM 621 C C . GLY A 1 79 ? -9.342 -4.513 18.400 1.00 77.38 79 GLY A C 1
ATOM 622 O O . GLY A 1 79 ? -8.943 -5.649 18.756 1.00 77.38 79 GLY A O 1
#